Protein AF-A0A373CD65-F1 (afdb_monomer)

Nearest PDB structures (foldseek):
  1tee-assembly1_A  TM=2.590E-01  e=2.987E+00  Mycobacterium tuberculosis H37Rv
  5jt6-assembly1_A  TM=3.882E-01  e=5.674E+00  Zymomonas mobilis subsp. mobilis ZM4 = ATCC 31821
  7d41-assembly1_B  TM=2.148E-01  e=5.321E+00  Mycobacterium marinum M

Solvent-accessible surface area (backbone atoms only — not comparable to full-atom values): 9544 Å² total; per-residue (Å²): 111,102,65,76,86,57,53,75,69,50,50,51,52,50,53,50,50,55,51,51,53,52,51,52,50,53,53,49,55,52,49,48,54,53,21,50,58,56,43,60,75,78,46,62,74,90,60,36,37,68,24,58,90,76,69,46,69,38,18,36,41,7,80,68,73,59,45,22,38,24,58,68,84,64,51,71,43,47,19,46,60,48,34,53,44,31,39,42,63,67,67,65,47,53,68,70,58,28,65,74,71,73,49,80,68,59,67,37,58,26,83,89,72,76,38,63,12,19,31,58,55,100,70,29,35,39,24,28,26,67,56,55,70,43,52,67,87,59,51,44,59,16,78,80,82,62,50,66,30,72,52,70,85,86,50,56,58,39,69,69,67,55,55,60,60,66,77,78,114

Secondary structure (DSSP, 8-state):
-TTTT--HHHHHHHHHHHHHHHHHHHHHHHHHHHHHHHHTTTS-GGGEE--TTT--S-EEP-TTTS-EEETTT--EE-HHHHHHHHHHHTS---HHHHHHHTPPPSEEE-TTT--EEEEE-SSEEEETTT--EEETTT-EE-TTT--EE--STT--S-HHHHHTTGGG-

pLDDT: mean 87.1, std 11.01, range [39.97, 96.38]

Radius of gyration: 22.23 Å; Cα contacts (8 Å, |Δi|>4): 256; chains: 1; bounding box: 59×40×70 Å

Foldseek 3Di:
DVCVPDDPVVVVVVVVVVVVVVVVVVVLVVLLVVLVVVQVVPDDLLQFPQFLVPRHSAWHAQQQWHWIAGSRPGDTGTLLVRLVSCCCRVVVDDPVVCVVVVHDRQFAQDQVRRDRRWGDDPFWTAGSHNGDIGGPVQWAQAPPPRHIDGDDPPDNHDPVRVVVVVVPD

Structure (mmCIF, N/CA/C/O backbone):
data_AF-A0A373CD65-F1
#
_entry.id   AF-A0A373CD65-F1
#
loop_
_atom_site.group_PDB
_atom_site.id
_atom_site.type_symbol
_atom_site.label_atom_id
_atom_site.label_alt_id
_atom_site.label_comp_id
_atom_site.label_asym_id
_atom_site.label_entity_id
_atom_site.label_seq_id
_atom_site.pdbx_PDB_ins_code
_atom_site.Cartn_x
_atom_site.Cartn_y
_atom_site.Cartn_z
_atom_site.occupancy
_atom_site.B_iso_or_equiv
_atom_site.auth_seq_id
_atom_site.auth_comp_id
_atom_site.auth_asym_id
_atom_site.auth_atom_id
_atom_site.pdbx_PDB_model_num
ATOM 1 N N . MET A 1 1 ? -33.685 -6.711 18.579 1.00 54.97 1 MET A N 1
ATOM 2 C CA . MET A 1 1 ? -32.362 -6.054 18.746 1.00 54.97 1 MET A CA 1
ATOM 3 C C . MET A 1 1 ? -31.374 -7.092 19.274 1.00 54.97 1 MET A C 1
ATOM 5 O O . MET A 1 1 ? -31.826 -8.037 19.900 1.00 54.97 1 MET A O 1
ATOM 9 N N . LEU A 1 2 ? -30.057 -6.952 19.062 1.00 60.75 2 LEU A N 1
ATOM 10 C CA . LEU A 1 2 ? -29.023 -7.927 19.503 1.00 60.75 2 LEU A CA 1
ATOM 11 C C . LEU A 1 2 ? -29.008 -8.237 21.024 1.00 60.75 2 LEU A C 1
ATOM 13 O O . LEU A 1 2 ? -28.251 -9.090 21.467 1.00 60.75 2 LEU A O 1
ATOM 17 N N . SER A 1 3 ? -29.836 -7.556 21.823 1.00 63.78 3 SER A N 1
ATOM 18 C CA . SER A 1 3 ? -30.008 -7.752 23.266 1.00 63.78 3 SER A CA 1
ATOM 19 C C . SER A 1 3 ? -31.225 -8.597 23.669 1.00 63.78 3 SER A C 1
ATOM 21 O O . SER A 1 3 ? -31.423 -8.824 24.865 1.00 63.78 3 SER A O 1
ATOM 23 N N . ASP A 1 4 ? -32.075 -9.009 22.723 1.00 69.50 4 ASP A N 1
ATOM 24 C CA . ASP A 1 4 ? -33.276 -9.798 23.023 1.00 69.50 4 ASP A CA 1
ATOM 25 C C . ASP A 1 4 ? -32.861 -11.251 23.291 1.00 69.50 4 ASP A C 1
ATOM 27 O O . ASP A 1 4 ? -32.467 -11.972 22.381 1.00 69.50 4 ASP A O 1
ATOM 31 N N . GLY A 1 5 ? -32.888 -11.654 24.564 1.00 81.62 5 GLY A N 1
ATOM 32 C CA . GLY A 1 5 ? -32.447 -12.978 25.027 1.00 81.62 5 GLY A CA 1
ATOM 33 C C . GLY A 1 5 ? -31.329 -12.954 26.075 1.00 81.62 5 GLY A C 1
ATOM 34 O O . GLY A 1 5 ? -31.055 -13.985 26.678 1.00 81.62 5 GLY A O 1
ATOM 35 N N . LEU A 1 6 ? -30.722 -11.791 26.341 1.00 89.00 6 LEU A N 1
ATOM 36 C CA . LEU A 1 6 ? -29.724 -11.636 27.404 1.00 89.00 6 LEU A CA 1
ATOM 37 C C . LEU A 1 6 ? -30.385 -11.516 28.785 1.00 89.00 6 LEU A C 1
ATOM 39 O O . LEU A 1 6 ? -31.392 -10.820 28.949 1.00 89.00 6 LEU A O 1
ATOM 43 N N . THR A 1 7 ? -29.772 -12.122 29.800 1.00 93.44 7 THR A N 1
ATOM 44 C CA . THR A 1 7 ? -30.083 -11.845 31.209 1.00 93.44 7 THR A CA 1
ATOM 45 C C . THR A 1 7 ? -29.717 -10.402 31.575 1.00 93.44 7 THR A C 1
ATOM 47 O O . THR A 1 7 ? -28.913 -9.755 30.904 1.00 93.44 7 THR A O 1
ATOM 50 N N . GLU A 1 8 ? -30.255 -9.871 32.676 1.00 91.56 8 GLU A N 1
ATOM 51 C CA . GLU A 1 8 ? -29.942 -8.497 33.111 1.00 91.56 8 GLU A CA 1
ATOM 52 C C . GLU A 1 8 ? -28.441 -8.268 33.361 1.00 91.56 8 GLU A C 1
ATOM 54 O O . GLU A 1 8 ? -27.905 -7.217 33.007 1.00 91.56 8 GLU A O 1
ATOM 59 N N . ARG A 1 9 ? -27.733 -9.275 33.890 1.00 92.06 9 ARG A N 1
ATOM 60 C CA . ARG A 1 9 ? -26.277 -9.209 34.088 1.00 92.06 9 ARG A CA 1
ATOM 61 C C . ARG A 1 9 ? -25.525 -9.170 32.752 1.00 92.06 9 ARG A C 1
ATOM 63 O O . ARG A 1 9 ? -24.581 -8.400 32.601 1.00 92.06 9 ARG A O 1
ATOM 70 N N . GLU A 1 10 ? -25.950 -9.952 31.763 1.00 93.00 10 GLU A N 1
ATOM 71 C CA . GLU A 1 10 ? -25.341 -9.935 30.427 1.00 93.00 10 GLU A CA 1
ATOM 72 C C . GLU A 1 10 ? -25.636 -8.637 29.672 1.00 93.00 10 GLU A C 1
ATOM 74 O O . GLU A 1 10 ? -24.754 -8.118 28.989 1.00 93.00 10 GLU A O 1
ATOM 79 N N . LYS A 1 11 ? -26.828 -8.049 29.846 1.00 92.56 11 LYS A N 1
ATOM 80 C CA . LYS A 1 11 ? -27.136 -6.707 29.323 1.00 92.56 11 LYS A CA 1
ATOM 81 C C . LYS A 1 11 ? -26.193 -5.654 29.899 1.00 92.56 11 LYS A C 1
ATOM 83 O O . LYS A 1 11 ? -25.803 -4.730 29.187 1.00 92.56 11 LYS A O 1
ATOM 88 N N . GLU A 1 12 ? -25.811 -5.777 31.169 1.00 93.00 12 GLU A N 1
ATOM 89 C CA . GLU A 1 12 ? -24.822 -4.888 31.779 1.00 93.00 12 GLU A CA 1
ATOM 90 C C . GLU A 1 12 ? -23.427 -5.074 31.165 1.00 93.00 12 GLU A C 1
ATOM 92 O O . GLU A 1 12 ? -22.793 -4.085 30.790 1.00 93.00 12 GLU A O 1
ATOM 97 N N . TYR A 1 13 ? -22.965 -6.318 30.989 1.00 93.12 13 TYR A N 1
ATOM 98 C CA . TYR A 1 13 ? -21.697 -6.591 30.301 1.00 93.12 13 TYR A CA 1
ATOM 99 C C . TYR A 1 13 ? -21.697 -6.064 28.868 1.00 93.12 13 TYR A C 1
ATOM 101 O O . TYR A 1 13 ? -20.742 -5.406 28.460 1.00 93.12 13 TYR A O 1
ATOM 109 N N . TYR A 1 14 ? -22.787 -6.270 28.132 1.00 91.81 14 TYR A N 1
ATOM 110 C CA . TYR A 1 14 ? -22.935 -5.775 26.771 1.00 91.81 14 TYR A CA 1
ATOM 111 C C . TYR A 1 14 ? -22.852 -4.244 26.706 1.00 91.81 14 TYR A C 1
ATOM 113 O O . TYR A 1 14 ? -22.095 -3.702 25.902 1.00 91.81 14 TYR A O 1
ATOM 121 N N . LYS A 1 15 ? -23.542 -3.529 27.608 1.00 92.44 15 LYS A N 1
ATOM 122 C CA . LYS A 1 15 ? -23.433 -2.062 27.713 1.00 92.44 15 LYS A CA 1
ATOM 123 C C . LYS A 1 15 ? -22.000 -1.611 27.999 1.00 92.44 15 LYS A C 1
ATOM 125 O O . LYS A 1 15 ? -21.536 -0.643 27.401 1.00 92.44 15 LYS A O 1
ATOM 130 N N . ARG A 1 16 ? -21.287 -2.300 28.897 1.00 94.75 16 ARG A N 1
ATOM 131 C CA . ARG A 1 16 ? -19.881 -1.986 29.201 1.00 94.75 16 ARG A CA 1
ATOM 132 C C . ARG A 1 16 ? -18.986 -2.197 27.983 1.00 94.75 16 ARG A C 1
ATOM 134 O O . ARG A 1 16 ? -18.208 -1.305 27.666 1.00 94.75 16 ARG A O 1
ATOM 141 N N . LEU A 1 17 ? -19.143 -3.314 27.269 1.00 94.94 17 LEU A N 1
ATOM 142 C CA . LEU A 1 17 ? -18.413 -3.573 26.025 1.00 94.94 17 LEU A CA 1
ATOM 143 C C . LEU A 1 17 ? -18.654 -2.458 25.005 1.00 94.94 17 LEU A C 1
ATOM 145 O O . LEU A 1 17 ? -17.694 -1.899 24.492 1.00 94.94 17 LEU A O 1
ATOM 149 N N . GLN A 1 18 ? -19.907 -2.049 24.785 1.00 94.19 18 GLN A N 1
ATOM 150 C CA . GLN A 1 18 ? -20.221 -0.941 23.876 1.00 94.19 18 GLN A CA 1
ATOM 151 C C . GLN A 1 18 ? -19.517 0.369 24.265 1.00 94.19 18 GLN A C 1
ATOM 153 O O . GLN A 1 18 ? -19.010 1.080 23.395 1.00 94.19 18 GLN A O 1
ATOM 158 N N . ILE A 1 19 ? -19.479 0.697 25.560 1.00 95.31 19 ILE A N 1
ATOM 159 C CA . ILE A 1 19 ? -18.811 1.907 26.058 1.00 95.31 19 ILE A CA 1
ATOM 160 C C . ILE A 1 19 ? -17.302 1.831 25.819 1.00 95.31 19 ILE A C 1
ATOM 162 O O . ILE A 1 19 ? -16.726 2.777 25.279 1.00 95.31 19 ILE A O 1
ATOM 166 N N . GLU A 1 20 ? -16.660 0.727 26.196 1.00 95.81 20 GLU A N 1
ATOM 167 C CA . GLU A 1 20 ? -15.209 0.580 26.057 1.00 95.81 20 GLU A CA 1
ATOM 168 C C . GLU A 1 20 ? -14.782 0.497 24.587 1.00 95.81 20 GLU A C 1
ATOM 170 O O . GLU A 1 20 ? -13.823 1.160 24.196 1.00 95.81 20 GLU A O 1
ATOM 175 N N . THR A 1 21 ? -15.543 -0.191 23.730 1.00 96.12 21 THR A N 1
ATOM 176 C CA . THR A 1 21 ? -15.305 -0.189 22.279 1.00 96.12 21 THR A CA 1
ATOM 177 C C . THR A 1 21 ? -15.412 1.221 21.699 1.00 96.12 21 THR A C 1
ATOM 179 O O . THR A 1 21 ? -14.578 1.613 20.885 1.00 96.12 21 THR A O 1
ATOM 182 N N . LYS A 1 22 ? -16.386 2.029 22.142 1.00 95.81 22 LYS A N 1
ATOM 183 C CA . LYS A 1 22 ? -16.501 3.429 21.708 1.00 95.81 22 LYS A CA 1
ATOM 184 C C . LYS A 1 22 ? -15.299 4.267 22.150 1.00 95.81 22 LYS A C 1
ATOM 186 O O . LYS A 1 22 ? -14.804 5.069 21.365 1.00 95.81 22 LYS A O 1
ATOM 191 N N . LYS A 1 23 ? -14.821 4.093 23.386 1.00 96.19 23 LYS A N 1
ATOM 192 C CA . LYS A 1 23 ? -13.623 4.793 23.879 1.00 96.19 23 LYS A CA 1
ATOM 193 C C . LYS A 1 23 ? -12.379 4.408 23.085 1.00 96.19 23 LYS A C 1
ATOM 195 O O . LYS A 1 23 ? -11.632 5.298 22.691 1.00 96.19 23 LYS A O 1
ATOM 200 N N . LEU A 1 24 ? -12.185 3.113 22.829 1.00 95.75 24 LEU A N 1
ATOM 201 C CA . LEU A 1 24 ? -11.067 2.614 22.033 1.00 95.75 24 LEU A CA 1
ATOM 202 C C . LEU A 1 24 ? -11.101 3.193 20.618 1.00 95.75 24 LEU A C 1
ATOM 204 O O . LEU A 1 24 ? -10.088 3.704 20.153 1.00 95.75 24 LEU A O 1
ATOM 208 N N . LYS A 1 25 ? -12.274 3.193 19.973 1.00 94.94 25 LYS A N 1
ATOM 209 C CA . LYS A 1 25 ? -12.448 3.817 18.659 1.00 94.94 25 LYS A CA 1
ATOM 210 C C . LYS A 1 25 ? -12.092 5.304 18.685 1.00 94.94 25 LYS A C 1
ATOM 212 O O . LYS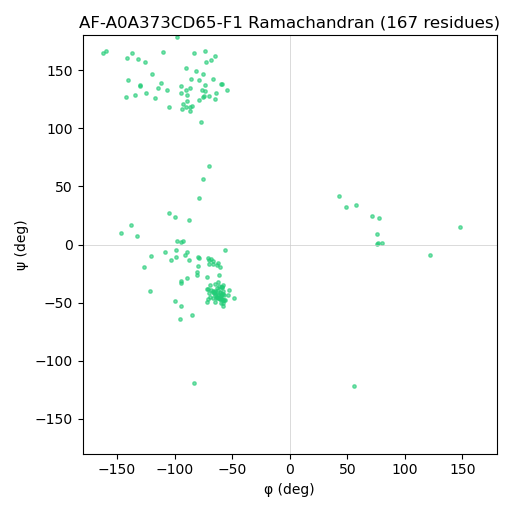 A 1 25 ? -11.338 5.755 17.841 1.00 94.94 25 LYS A O 1
ATOM 217 N N . ASN A 1 26 ? -12.586 6.062 19.663 1.00 95.25 26 ASN A N 1
ATOM 218 C CA . ASN A 1 26 ? -12.260 7.487 19.755 1.00 95.25 26 ASN A CA 1
ATOM 219 C C . ASN A 1 26 ? -10.749 7.717 19.919 1.00 95.25 26 ASN A C 1
ATOM 221 O O . ASN A 1 26 ? -10.190 8.606 19.287 1.00 95.25 26 ASN A O 1
ATOM 225 N N . HIS A 1 27 ? -10.089 6.906 20.750 1.00 94.75 27 HIS A N 1
ATOM 226 C CA . HIS A 1 27 ? -8.640 6.973 20.918 1.00 94.75 27 HIS A CA 1
ATOM 227 C C . HIS A 1 27 ? -7.899 6.664 19.611 1.00 94.75 27 HIS A C 1
ATOM 229 O O . HIS A 1 27 ? -6.967 7.384 19.256 1.00 94.75 27 HIS A O 1
ATOM 235 N N . HIS A 1 28 ? -8.341 5.633 18.886 1.00 95.00 28 HIS A N 1
ATOM 236 C CA . HIS A 1 28 ? -7.835 5.288 17.559 1.00 95.00 28 HIS A CA 1
ATOM 237 C C . HIS A 1 28 ? -7.992 6.456 16.581 1.00 95.00 28 HIS A C 1
ATOM 239 O O . HIS A 1 28 ? -7.000 6.899 16.010 1.00 95.00 28 HIS A O 1
ATOM 245 N N . ASP A 1 29 ? -9.202 7.007 16.455 1.00 94.75 29 ASP A N 1
ATOM 246 C CA . ASP A 1 29 ? -9.516 8.117 15.550 1.00 94.75 29 ASP A CA 1
ATOM 247 C C . ASP A 1 29 ? -8.644 9.351 15.847 1.00 94.75 29 ASP A C 1
ATOM 249 O O . ASP A 1 29 ? -8.165 10.026 14.934 1.00 94.75 29 ASP A O 1
ATOM 253 N N . ASP A 1 30 ? -8.405 9.657 17.124 1.00 96.06 30 ASP A N 1
ATOM 254 C CA . ASP A 1 30 ? -7.550 10.778 17.521 1.00 96.06 30 ASP A CA 1
ATOM 255 C C . ASP A 1 30 ? -6.064 10.507 17.237 1.00 96.06 30 ASP A C 1
ATOM 257 O O . ASP A 1 30 ? -5.352 11.401 16.770 1.00 96.06 30 ASP A O 1
ATOM 261 N N . ALA A 1 31 ? -5.595 9.273 17.438 1.00 94.94 31 ALA A N 1
ATOM 262 C CA . ALA A 1 31 ? -4.241 8.869 17.072 1.00 94.94 31 ALA A CA 1
ATOM 263 C C . ALA A 1 31 ? -4.014 8.925 15.549 1.00 94.94 31 ALA A C 1
ATOM 265 O O . ALA A 1 31 ? -2.976 9.423 15.107 1.00 94.94 31 ALA A O 1
ATOM 266 N N . VAL A 1 32 ? -4.997 8.505 14.745 1.00 95.50 32 VAL A N 1
ATOM 267 C CA . VAL A 1 32 ? -4.954 8.598 13.276 1.00 95.50 32 VAL A CA 1
ATOM 268 C C . VAL A 1 32 ? -4.875 10.057 12.827 1.00 95.50 32 VAL A C 1
ATOM 270 O O . VAL A 1 32 ? -4.006 10.395 12.027 1.00 95.50 32 VAL A O 1
ATOM 273 N N . LYS A 1 33 ? -5.690 10.964 13.387 1.00 95.25 33 LYS A N 1
ATOM 274 C CA . LYS A 1 33 ? -5.614 12.407 13.064 1.00 95.25 33 LYS A CA 1
ATOM 275 C C . LYS A 1 33 ? -4.228 12.992 13.336 1.00 95.25 33 LYS A C 1
ATOM 277 O O . LYS A 1 33 ? -3.711 13.761 12.524 1.00 95.25 33 LYS A O 1
ATOM 282 N N . LEU A 1 34 ? -3.619 12.633 14.467 1.00 94.56 34 LEU A N 1
ATOM 283 C CA . LEU A 1 34 ? -2.266 13.077 14.807 1.00 94.56 34 LEU A CA 1
ATOM 284 C C . LEU A 1 34 ? -1.227 12.518 13.827 1.00 94.56 34 LEU A C 1
ATOM 286 O O . LEU A 1 34 ? -0.325 13.248 13.416 1.00 94.56 34 LEU A O 1
ATOM 290 N N . ALA A 1 35 ? -1.357 11.251 13.432 1.00 94.81 35 ALA A N 1
ATOM 291 C CA . ALA A 1 35 ? -0.473 10.622 12.457 1.00 94.81 35 ALA A CA 1
ATOM 292 C C . ALA A 1 35 ? -0.612 11.247 11.057 1.00 94.81 35 ALA A C 1
ATOM 294 O O . ALA A 1 35 ? 0.407 11.559 10.445 1.00 94.81 35 ALA A O 1
ATOM 295 N N . ILE A 1 36 ? -1.836 11.540 10.597 1.00 94.38 36 ILE A N 1
ATOM 296 C CA . ILE A 1 36 ? -2.096 12.276 9.345 1.00 94.38 36 ILE A CA 1
ATOM 297 C C . ILE A 1 36 ? -1.413 13.640 9.385 1.00 94.38 36 ILE A C 1
ATOM 299 O O . ILE A 1 36 ? -0.668 13.983 8.472 1.00 94.38 36 ILE A O 1
ATOM 303 N N . SER A 1 37 ? -1.611 14.411 10.459 1.00 93.00 37 SER A N 1
ATOM 304 C CA . SER A 1 37 ? -0.984 15.730 10.580 1.00 93.00 37 SER A CA 1
ATOM 305 C C . SER A 1 37 ? 0.544 15.655 10.511 1.00 93.00 37 SER A C 1
ATOM 307 O O . SER A 1 37 ? 1.164 16.531 9.915 1.00 93.00 37 SER A O 1
ATOM 309 N N . ARG A 1 38 ? 1.161 14.612 11.080 1.00 90.19 38 ARG A N 1
ATOM 310 C CA . ARG A 1 38 ? 2.612 14.385 10.985 1.00 90.19 38 ARG A CA 1
ATOM 311 C C . ARG A 1 38 ? 3.044 13.995 9.575 1.00 90.19 38 ARG A C 1
ATOM 313 O O . ARG A 1 38 ? 4.019 14.556 9.088 1.00 90.19 38 ARG A O 1
ATOM 320 N N . ALA A 1 39 ? 2.324 13.078 8.933 1.00 92.25 39 ALA A N 1
ATOM 321 C CA . ALA A 1 39 ? 2.624 12.613 7.583 1.00 92.25 39 ALA A CA 1
ATOM 322 C C . ALA A 1 39 ? 2.575 13.767 6.571 1.00 92.25 39 ALA A C 1
ATOM 324 O O . ALA A 1 39 ? 3.520 13.958 5.811 1.00 92.25 39 ALA A O 1
ATOM 325 N N . LEU A 1 40 ? 1.528 14.597 6.632 1.00 92.00 40 LEU A N 1
ATOM 326 C CA . LEU A 1 40 ? 1.316 15.709 5.699 1.00 92.00 40 LEU A CA 1
ATOM 327 C C . LEU A 1 40 ? 2.298 16.879 5.874 1.00 92.00 40 LEU A C 1
ATOM 329 O O . LEU A 1 40 ? 2.381 17.741 5.005 1.00 92.00 40 LEU A O 1
ATOM 333 N N . ASN A 1 41 ? 3.068 16.909 6.966 1.00 90.38 41 ASN A N 1
ATOM 334 C CA . ASN A 1 41 ? 4.192 17.839 7.110 1.00 90.38 41 ASN A CA 1
ATOM 335 C C . ASN A 1 41 ? 5.450 17.380 6.349 1.00 90.38 41 ASN A C 1
ATOM 337 O O . ASN A 1 41 ? 6.406 18.146 6.257 1.00 90.38 41 ASN A O 1
ATOM 341 N N . ILE A 1 42 ? 5.482 16.134 5.864 1.00 86.31 42 ILE A N 1
ATOM 342 C CA . ILE A 1 42 ? 6.666 15.499 5.264 1.00 86.31 42 ILE A CA 1
ATOM 343 C C . ILE A 1 42 ? 6.393 15.065 3.821 1.00 86.31 42 ILE A C 1
ATOM 345 O O . ILE A 1 42 ? 7.257 15.227 2.966 1.00 86.31 42 ILE A O 1
ATOM 349 N N . THR A 1 43 ? 5.205 14.526 3.543 1.00 86.75 43 THR A N 1
ATOM 350 C CA . THR A 1 43 ? 4.822 13.994 2.230 1.00 86.75 43 THR A CA 1
ATOM 351 C C . THR A 1 43 ? 3.403 14.409 1.841 1.00 86.75 43 THR A C 1
ATOM 353 O O . THR A 1 43 ? 2.619 14.862 2.676 1.00 86.75 43 THR A O 1
ATOM 356 N N . LEU A 1 44 ? 3.063 14.263 0.562 1.00 87.12 44 LEU A N 1
ATOM 357 C CA . LEU A 1 44 ? 1.715 14.516 0.059 1.00 87.12 44 LEU A CA 1
ATOM 358 C C . LEU A 1 44 ? 0.804 13.315 0.324 1.00 87.12 44 LEU A C 1
ATOM 360 O O . LEU A 1 44 ? 1.235 12.164 0.302 1.00 87.12 44 LEU A O 1
ATOM 364 N N . GLN A 1 45 ? -0.484 13.590 0.527 1.00 87.31 45 GLN A N 1
ATOM 365 C CA . GLN A 1 45 ? -1.487 12.561 0.811 1.00 87.31 45 GLN A CA 1
ATOM 366 C C . GLN A 1 45 ? -1.574 11.491 -0.289 1.00 87.31 45 GLN A C 1
ATOM 368 O O . GLN A 1 45 ? -1.802 10.324 0.004 1.00 87.31 45 GLN A O 1
ATOM 373 N N . GLU A 1 46 ? -1.383 11.880 -1.548 1.00 84.94 46 GLU A N 1
ATOM 374 C CA . GLU A 1 46 ? -1.442 10.992 -2.716 1.00 84.94 46 GLU A CA 1
ATOM 375 C C . GLU A 1 46 ? -0.321 9.946 -2.776 1.00 84.94 46 GLU A C 1
ATOM 377 O O . GLU A 1 46 ? -0.462 8.950 -3.482 1.00 84.94 46 GLU A O 1
ATOM 382 N N . TYR A 1 47 ? 0.754 10.148 -2.011 1.00 85.88 47 TYR A N 1
ATOM 383 C CA . TYR A 1 47 ? 1.865 9.206 -1.884 1.00 85.88 47 TYR A CA 1
ATOM 384 C C . TYR A 1 47 ? 1.731 8.261 -0.687 1.00 85.88 47 TYR A C 1
ATOM 386 O O . TYR A 1 47 ? 2.634 7.463 -0.421 1.00 85.88 47 TYR A O 1
ATOM 394 N N .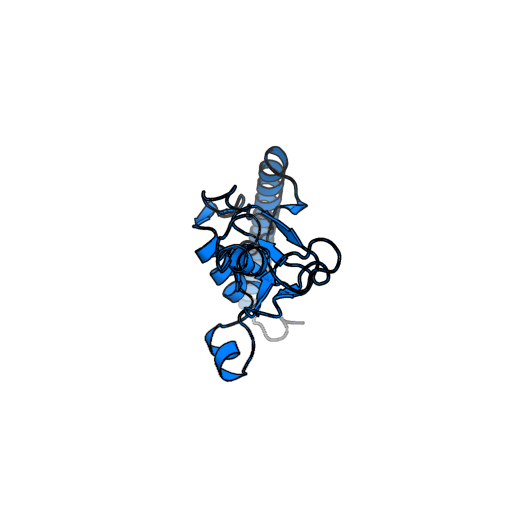 LEU A 1 48 ? 0.628 8.365 0.056 1.00 92.38 48 LEU A N 1
ATOM 395 C CA . LEU A 1 48 ? 0.332 7.485 1.173 1.00 92.38 48 LEU A CA 1
ATOM 396 C C . LEU A 1 48 ? -0.549 6.330 0.709 1.00 92.38 48 LEU A C 1
ATOM 398 O O . LEU A 1 48 ? -1.596 6.522 0.092 1.00 92.38 48 LEU A O 1
ATOM 402 N N . MET A 1 49 ? -0.124 5.127 1.068 1.00 93.31 49 MET A N 1
ATOM 403 C CA . MET A 1 49 ? -0.821 3.884 0.778 1.00 93.31 49 MET A CA 1
ATOM 404 C C . MET A 1 49 ? -1.403 3.277 2.051 1.00 93.31 49 MET A C 1
ATOM 406 O O . MET A 1 49 ? -1.036 3.644 3.174 1.00 93.31 49 MET A O 1
ATOM 410 N N . GLU A 1 50 ? -2.307 2.318 1.872 1.00 95.81 50 GLU A N 1
ATOM 411 C CA . GLU A 1 50 ? -2.809 1.503 2.973 1.00 95.81 50 GLU A CA 1
ATOM 412 C C . GLU A 1 50 ? -1.672 0.670 3.571 1.00 95.81 50 GLU A C 1
ATOM 414 O O . GLU A 1 50 ? -0.907 0.012 2.861 1.00 95.81 50 GLU A O 1
ATOM 419 N N . CYS A 1 51 ? -1.530 0.707 4.890 1.00 96.38 51 CYS A N 1
ATOM 420 C CA . CYS A 1 51 ? -0.538 -0.096 5.576 1.00 96.38 51 CYS A CA 1
ATOM 421 C C . CYS A 1 51 ? -1.034 -1.543 5.720 1.00 96.38 51 CYS A C 1
ATOM 423 O O . CYS A 1 51 ? -2.049 -1.758 6.381 1.00 96.38 51 CYS A O 1
ATOM 425 N N . PRO A 1 52 ? -0.288 -2.555 5.243 1.00 95.69 52 PRO A N 1
ATOM 426 C CA . PRO A 1 52 ? -0.710 -3.950 5.345 1.00 95.69 52 PRO A CA 1
ATOM 427 C C . PRO A 1 52 ? -0.717 -4.489 6.786 1.00 95.69 52 PRO A C 1
ATOM 429 O O . PRO A 1 52 ? -1.236 -5.574 7.026 1.00 95.69 52 PRO A O 1
ATOM 432 N N . GLU A 1 53 ? -0.125 -3.780 7.754 1.00 95.88 53 GLU A N 1
ATOM 433 C CA . GLU A 1 53 ? -0.121 -4.208 9.161 1.00 95.88 53 GLU A CA 1
ATOM 434 C C . GLU A 1 53 ? -1.252 -3.590 9.996 1.00 95.88 53 GLU A C 1
ATOM 436 O O . GLU A 1 53 ? -1.749 -4.246 10.908 1.00 95.88 53 GLU A O 1
ATOM 441 N N . CYS A 1 54 ? -1.670 -2.349 9.718 1.00 95.00 54 CYS A N 1
ATOM 442 C CA . CYS A 1 54 ? -2.700 -1.668 10.518 1.00 95.00 54 CYS A CA 1
ATOM 443 C C . CYS A 1 54 ? -3.952 -1.240 9.742 1.00 95.00 54 CYS A C 1
ATOM 445 O O . CYS A 1 54 ? -4.916 -0.831 10.381 1.00 95.00 54 CYS A O 1
ATOM 447 N N . GLY A 1 55 ? -3.950 -1.311 8.408 1.00 94.44 55 GLY A N 1
ATOM 448 C CA . GLY A 1 55 ? -5.072 -0.906 7.550 1.00 94.44 55 GLY A CA 1
ATOM 449 C C . GLY A 1 55 ? -5.244 0.607 7.374 1.00 94.44 55 GLY A C 1
ATOM 450 O O . GLY A 1 55 ? -6.158 1.048 6.688 1.00 94.44 55 GLY A O 1
ATOM 451 N N . GLU A 1 56 ? -4.387 1.434 7.978 1.00 95.75 56 GLU A N 1
ATOM 452 C CA . GLU A 1 56 ? -4.475 2.894 7.842 1.00 95.75 56 GLU A CA 1
ATOM 453 C C . GLU A 1 56 ? -3.745 3.398 6.588 1.00 95.75 56 GLU A C 1
ATOM 455 O O . GLU A 1 56 ? -2.647 2.932 6.271 1.00 95.75 56 GLU A O 1
ATOM 460 N N . MET A 1 57 ? -4.307 4.414 5.920 1.00 94.81 57 MET A N 1
ATOM 461 C CA . MET A 1 57 ? -3.761 5.083 4.719 1.00 94.81 57 MET A CA 1
ATOM 462 C C . MET A 1 57 ? -2.588 6.024 5.049 1.00 94.81 57 MET A C 1
ATOM 464 O O . MET A 1 57 ? -2.637 7.232 4.814 1.00 94.81 57 MET A O 1
ATOM 468 N N . LEU A 1 58 ? -1.556 5.484 5.694 1.00 95.94 58 LEU A N 1
ATOM 469 C CA . LEU A 1 58 ? -0.452 6.237 6.296 1.00 95.94 58 LEU A CA 1
ATOM 470 C C . LEU A 1 58 ? 0.919 5.591 6.056 1.00 95.94 58 LEU A C 1
ATOM 472 O O . LEU A 1 58 ? 1.875 5.901 6.767 1.00 95.94 58 LEU A O 1
ATOM 476 N N . LEU A 1 59 ? 1.022 4.680 5.088 1.00 95.81 59 LEU A N 1
ATOM 477 C CA . LEU A 1 59 ? 2.278 4.059 4.673 1.00 95.81 59 LEU A CA 1
ATOM 478 C C . LEU A 1 59 ? 2.945 4.887 3.568 1.00 95.81 59 LEU A C 1
ATOM 480 O O . LEU A 1 59 ? 2.342 5.100 2.521 1.00 95.81 59 LEU A O 1
ATOM 484 N N . ARG A 1 60 ? 4.193 5.314 3.776 1.00 93.75 60 ARG A N 1
ATOM 485 C CA . ARG A 1 60 ? 5.007 5.993 2.752 1.00 93.75 60 ARG A CA 1
ATOM 486 C C . ARG A 1 60 ? 5.826 4.995 1.930 1.00 93.75 60 ARG A C 1
ATOM 488 O O . ARG A 1 60 ? 6.204 3.946 2.450 1.00 93.75 60 ARG A O 1
ATOM 495 N N . TYR A 1 61 ? 6.141 5.335 0.683 1.00 92.94 61 TYR A N 1
ATOM 496 C CA . TYR A 1 61 ? 7.075 4.575 -0.155 1.00 92.94 61 TYR A CA 1
ATOM 497 C C . TYR A 1 61 ? 8.539 4.774 0.296 1.00 92.94 61 TYR A C 1
ATOM 499 O O . TYR A 1 61 ? 8.843 5.645 1.107 1.00 92.94 61 TYR A O 1
ATOM 507 N N . GLY A 1 62 ? 9.448 3.932 -0.197 1.00 90.06 62 GLY A N 1
ATOM 508 C CA . GLY A 1 62 ? 10.825 3.818 0.295 1.00 90.06 62 GLY A CA 1
ATOM 509 C C . GLY A 1 62 ? 11.866 4.763 -0.315 1.00 90.06 62 GLY A C 1
ATOM 510 O O . GLY A 1 62 ? 13.047 4.423 -0.259 1.00 90.06 62 GLY A O 1
ATOM 511 N N . ASP A 1 63 ? 11.488 5.896 -0.910 1.00 86.81 63 ASP A N 1
ATOM 512 C CA . ASP A 1 63 ? 12.405 6.900 -1.490 1.00 86.81 63 ASP A CA 1
ATOM 513 C C . ASP A 1 63 ? 13.579 6.317 -2.316 1.00 86.81 63 ASP A C 1
ATOM 515 O O . ASP A 1 63 ? 14.726 6.742 -2.190 1.00 86.81 63 ASP A O 1
ATOM 519 N N . GLY A 1 64 ? 13.318 5.299 -3.143 1.00 75.00 64 GLY A N 1
ATOM 520 C CA . GLY A 1 64 ? 14.288 4.769 -4.104 1.00 75.00 64 GLY A CA 1
ATOM 521 C C . GLY A 1 64 ? 15.389 3.862 -3.540 1.00 75.00 64 GLY A C 1
ATOM 522 O O . GLY A 1 64 ? 16.433 3.785 -4.179 1.00 75.00 64 GLY A O 1
ATOM 523 N N . ASN A 1 65 ? 15.182 3.227 -2.370 1.00 72.31 65 ASN A N 1
ATOM 524 C CA . ASN A 1 65 ? 15.844 2.000 -1.835 1.00 72.31 65 ASN A CA 1
ATOM 525 C C . ASN A 1 65 ? 15.983 1.988 -0.293 1.00 72.31 65 ASN A C 1
ATOM 527 O O . ASN A 1 65 ? 16.748 1.197 0.264 1.00 72.31 65 ASN A O 1
ATOM 531 N N . THR A 1 66 ? 15.265 2.857 0.421 1.00 86.75 66 THR A N 1
ATOM 532 C CA . THR A 1 66 ? 15.255 2.878 1.890 1.00 86.75 66 THR A CA 1
ATOM 533 C C . THR A 1 66 ? 14.257 1.850 2.445 1.00 86.75 66 THR A C 1
ATOM 535 O O . THR A 1 66 ? 14.401 0.645 2.228 1.00 86.75 66 THR A O 1
ATOM 538 N N . GLN A 1 67 ? 13.246 2.295 3.182 1.00 93.00 67 GLN A N 1
ATOM 539 C CA . GLN A 1 67 ? 12.213 1.469 3.790 1.00 93.00 67 GLN A CA 1
ATOM 540 C C . GLN A 1 67 ? 10.875 2.190 3.666 1.00 93.00 67 GLN A C 1
ATOM 542 O O . GLN A 1 67 ? 10.808 3.411 3.808 1.00 93.00 67 GLN A O 1
ATOM 547 N N . CYS A 1 68 ? 9.810 1.439 3.403 1.00 93.50 68 CYS A N 1
ATOM 548 C CA . CYS A 1 68 ? 8.462 1.968 3.540 1.00 93.50 68 CYS A CA 1
ATOM 549 C C . CYS A 1 68 ? 8.126 2.016 5.024 1.00 93.50 68 CYS A C 1
ATOM 551 O O . CYS A 1 68 ? 8.329 1.025 5.724 1.00 93.50 68 CYS A O 1
ATOM 553 N N . GLU A 1 69 ? 7.580 3.133 5.488 1.00 94.75 69 GLU A N 1
ATOM 554 C CA . GLU A 1 69 ? 7.286 3.353 6.903 1.00 94.75 69 GLU A CA 1
ATOM 555 C C . GLU A 1 69 ? 5.852 3.840 7.100 1.00 94.75 69 GLU A C 1
ATOM 557 O O . GLU A 1 69 ? 5.365 4.707 6.372 1.00 94.75 69 GLU A O 1
ATOM 562 N N . CYS A 1 70 ? 5.160 3.291 8.095 1.00 96.31 70 CYS A N 1
ATOM 563 C CA . CYS A 1 70 ? 3.827 3.741 8.467 1.00 96.31 70 CYS A CA 1
ATOM 564 C C . CYS A 1 70 ? 3.896 4.802 9.566 1.00 96.31 70 CYS A C 1
ATOM 566 O O . CYS A 1 70 ? 4.334 4.523 10.684 1.00 96.31 70 CYS A O 1
ATOM 568 N N . TYR A 1 71 ? 3.360 5.991 9.289 1.00 94.94 71 TYR A N 1
ATOM 569 C CA . TYR A 1 71 ? 3.305 7.096 10.253 1.00 94.94 71 TYR A CA 1
ATOM 570 C C . TYR A 1 71 ? 2.386 6.834 11.456 1.00 94.94 71 TYR A C 1
ATOM 572 O O . TYR A 1 71 ? 2.452 7.570 12.442 1.00 94.94 71 TYR A O 1
ATOM 580 N N . TYR A 1 72 ? 1.527 5.811 11.382 1.00 96.06 72 TYR A N 1
ATOM 581 C CA . TYR A 1 72 ? 0.606 5.440 12.455 1.00 96.06 72 TYR A CA 1
ATOM 582 C C . TYR A 1 72 ? 1.154 4.329 13.353 1.00 96.06 72 TYR A C 1
ATOM 584 O O . TYR A 1 72 ? 1.391 4.557 14.537 1.00 96.06 72 TYR A O 1
ATOM 592 N N . CYS A 1 73 ? 1.361 3.127 12.806 1.00 95.38 73 CYS A N 1
ATOM 593 C CA . CYS A 1 73 ? 1.730 1.956 13.607 1.00 95.38 73 CYS A CA 1
ATOM 594 C C . CYS A 1 73 ? 3.246 1.759 13.759 1.00 95.38 73 CYS A C 1
ATOM 596 O O . CYS A 1 73 ? 3.668 0.900 14.528 1.0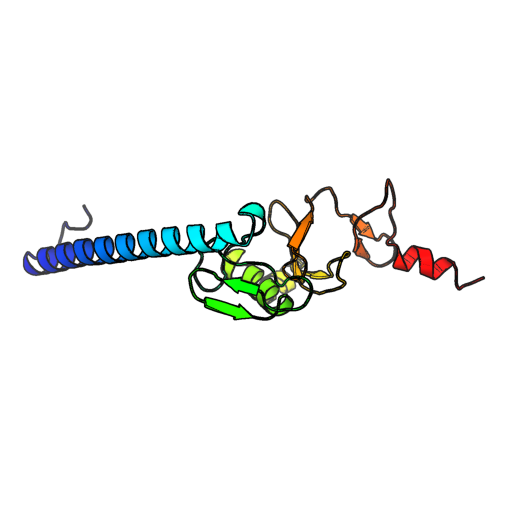0 95.38 73 CYS A O 1
ATOM 598 N N . GLY A 1 74 ? 4.066 2.527 13.031 1.00 94.19 74 GLY A N 1
ATOM 599 C CA . GLY A 1 74 ? 5.526 2.406 13.059 1.00 94.19 74 GLY A CA 1
ATOM 600 C C . GLY A 1 74 ? 6.082 1.199 12.301 1.00 94.19 74 GLY A C 1
ATOM 601 O O . GLY A 1 74 ? 7.271 0.912 12.415 1.00 94.19 74 GLY A O 1
ATOM 602 N N . TYR A 1 75 ? 5.251 0.484 11.535 1.00 96.38 75 TYR A N 1
ATOM 603 C CA . TYR A 1 75 ? 5.717 -0.566 10.630 1.00 96.38 75 TYR A CA 1
ATOM 604 C C . TYR A 1 75 ? 6.780 -0.014 9.671 1.00 96.38 75 TYR A C 1
ATOM 606 O O . TYR A 1 75 ? 6.568 1.050 9.095 1.00 96.38 75 TYR A O 1
ATOM 614 N N . SER A 1 76 ? 7.896 -0.732 9.510 1.00 95.75 76 SER A N 1
ATOM 615 C CA . SER A 1 76 ? 8.995 -0.370 8.613 1.00 95.75 76 SER A CA 1
ATOM 616 C C . SER A 1 76 ? 9.582 -1.613 7.954 1.00 95.75 76 SER A C 1
ATOM 618 O O . SER A 1 76 ? 9.939 -2.570 8.647 1.00 95.75 76 SER A O 1
ATOM 620 N N . GLU A 1 77 ? 9.667 -1.625 6.623 1.00 96.00 77 GLU A N 1
ATOM 621 C CA . GLU A 1 77 ? 10.194 -2.768 5.878 1.00 96.00 77 GLU A CA 1
ATOM 622 C C . GLU A 1 77 ? 10.656 -2.392 4.456 1.00 96.00 77 GLU A C 1
ATOM 624 O O . GLU A 1 77 ? 10.383 -1.304 3.951 1.00 96.00 77 GLU A O 1
ATOM 629 N N . LYS A 1 78 ? 11.394 -3.293 3.794 1.00 95.38 78 LYS A N 1
ATOM 630 C CA . LYS A 1 78 ? 11.885 -3.087 2.424 1.00 95.38 78 LYS A CA 1
ATOM 631 C C . LYS A 1 78 ? 10.728 -3.039 1.410 1.00 95.38 78 LYS A C 1
ATOM 633 O O . LYS A 1 78 ? 9.840 -3.889 1.500 1.00 95.38 78 LYS A O 1
ATOM 638 N N . PRO A 1 79 ? 10.796 -2.175 0.379 1.00 95.19 79 PRO A N 1
ATOM 639 C CA . PRO A 1 79 ? 9.742 -2.024 -0.628 1.00 95.19 79 PRO A CA 1
ATOM 640 C C . PRO A 1 79 ? 9.218 -3.320 -1.255 1.00 95.19 79 PRO A C 1
ATOM 642 O O . PRO A 1 79 ? 8.010 -3.520 -1.319 1.00 95.19 79 PRO A O 1
ATOM 645 N N . ALA A 1 80 ? 10.105 -4.233 -1.660 1.00 93.62 80 ALA A N 1
ATOM 646 C CA . ALA A 1 80 ? 9.706 -5.500 -2.282 1.00 93.62 80 ALA A CA 1
ATOM 647 C C . ALA A 1 80 ? 8.885 -6.401 -1.338 1.00 93.62 80 ALA A C 1
ATOM 649 O O . ALA A 1 80 ? 7.914 -7.037 -1.744 1.00 93.62 80 ALA A O 1
ATOM 650 N N . ASN A 1 81 ? 9.234 -6.423 -0.049 1.00 94.56 81 ASN A N 1
ATOM 651 C CA . ASN A 1 81 ? 8.490 -7.184 0.957 1.00 94.56 81 ASN A CA 1
ATOM 652 C C . ASN A 1 81 ? 7.131 -6.537 1.249 1.00 94.56 81 ASN A C 1
ATOM 654 O O . ASN A 1 81 ? 6.134 -7.234 1.425 1.00 94.56 81 ASN A O 1
ATOM 658 N N . VAL A 1 82 ? 7.094 -5.205 1.284 1.00 95.62 82 VAL A N 1
ATOM 659 C CA . VAL A 1 82 ? 5.870 -4.428 1.501 1.00 95.62 82 VAL A CA 1
ATOM 660 C C . VAL A 1 82 ? 4.898 -4.630 0.348 1.00 95.62 82 VAL A C 1
ATOM 662 O O . VAL A 1 82 ? 3.727 -4.880 0.603 1.00 95.62 82 VAL A O 1
ATOM 665 N N . ALA A 1 83 ? 5.382 -4.617 -0.895 1.00 94.88 83 ALA A N 1
ATOM 666 C CA . ALA A 1 83 ? 4.582 -4.894 -2.083 1.00 94.88 83 ALA A CA 1
ATOM 667 C C . ALA A 1 83 ? 3.900 -6.272 -2.005 1.00 94.88 83 ALA A C 1
ATOM 669 O O . ALA A 1 83 ? 2.686 -6.368 -2.170 1.00 94.88 83 ALA A O 1
ATOM 670 N N . LYS A 1 84 ? 4.648 -7.327 -1.649 1.00 93.88 84 LYS A N 1
ATOM 671 C CA . LYS A 1 84 ? 4.086 -8.677 -1.449 1.00 93.88 84 LYS A CA 1
ATOM 672 C C . LYS A 1 84 ? 3.022 -8.708 -0.353 1.00 93.88 84 LYS A C 1
ATOM 674 O O . LYS A 1 84 ? 1.909 -9.168 -0.585 1.00 93.88 84 LYS A O 1
ATOM 679 N N . LYS A 1 85 ? 3.333 -8.149 0.820 1.00 95.00 85 LYS A N 1
ATOM 680 C CA . LYS A 1 85 ? 2.383 -8.071 1.941 1.00 95.00 85 LYS A CA 1
ATOM 681 C C . LYS A 1 85 ? 1.138 -7.264 1.597 1.00 95.00 85 LYS A C 1
ATOM 683 O O . LYS A 1 85 ? 0.060 -7.595 2.074 1.00 95.00 85 LYS A O 1
ATOM 688 N N . TYR A 1 86 ? 1.277 -6.206 0.807 1.00 94.81 86 TYR A N 1
ATOM 689 C CA . TYR A 1 86 ? 0.157 -5.392 0.357 1.00 94.81 86 TYR A CA 1
ATOM 690 C C . TYR A 1 86 ? -0.789 -6.210 -0.527 1.00 94.81 86 TYR A C 1
ATOM 692 O O . TYR A 1 86 ? -1.993 -6.219 -0.290 1.00 94.81 86 TYR A O 1
ATOM 700 N N . ILE A 1 87 ? -0.252 -6.975 -1.480 1.00 93.31 87 ILE A N 1
ATOM 701 C CA . ILE A 1 87 ? -1.051 -7.871 -2.328 1.00 93.31 87 ILE A CA 1
ATOM 702 C C . ILE A 1 87 ? -1.811 -8.901 -1.474 1.00 93.31 87 ILE A C 1
ATOM 704 O O . ILE A 1 87 ? -3.018 -9.076 -1.634 1.00 93.31 87 ILE A O 1
ATOM 708 N N . GLU A 1 88 ? -1.136 -9.533 -0.516 1.00 92.56 88 GLU A N 1
ATOM 709 C CA . GLU A 1 88 ? -1.747 -10.570 0.322 1.00 92.56 88 GLU A CA 1
ATOM 710 C C . GLU A 1 88 ? -2.776 -10.021 1.317 1.00 92.56 88 GLU A C 1
ATOM 712 O O . GLU A 1 88 ? -3.860 -10.581 1.476 1.00 92.56 88 GLU A O 1
ATOM 717 N N . LYS A 1 89 ? -2.431 -8.945 2.033 1.00 93.62 89 LYS A N 1
ATOM 718 C CA . LYS A 1 89 ? -3.212 -8.463 3.180 1.00 93.62 89 LYS A CA 1
ATOM 719 C C . LYS A 1 89 ? -4.222 -7.378 2.822 1.00 93.62 89 LYS A C 1
ATOM 721 O O . LYS A 1 89 ? -5.255 -7.324 3.479 1.00 93.62 89 LYS A O 1
ATOM 726 N N . VAL A 1 90 ? -3.927 -6.539 1.827 1.00 92.62 90 VAL A N 1
ATOM 727 C CA . VAL A 1 90 ? -4.792 -5.419 1.415 1.00 92.62 90 VAL A CA 1
ATOM 728 C C . VAL A 1 90 ? -5.616 -5.792 0.187 1.00 92.62 90 VAL A C 1
ATOM 730 O O . VAL A 1 90 ? -6.829 -5.621 0.194 1.00 92.62 90 VAL A O 1
ATOM 733 N N . LEU A 1 91 ? -4.989 -6.356 -0.853 1.00 90.62 91 LEU A N 1
ATOM 734 C CA . LEU A 1 91 ? -5.731 -6.812 -2.039 1.00 90.62 91 LEU A CA 1
ATOM 735 C C . LEU A 1 91 ? -6.401 -8.178 -1.832 1.00 90.62 91 LEU A C 1
ATOM 737 O O . LEU A 1 91 ? -7.229 -8.575 -2.646 1.00 90.62 91 LEU A O 1
ATOM 741 N N . HIS A 1 92 ? -6.070 -8.884 -0.745 1.00 90.00 92 HIS A N 1
ATOM 742 C CA . HIS A 1 92 ? -6.581 -10.222 -0.431 1.00 90.00 92 HIS A CA 1
ATOM 743 C C . HIS A 1 92 ? -6.302 -11.257 -1.533 1.00 90.00 92 HIS A C 1
ATOM 745 O O . HIS A 1 92 ? -7.097 -12.168 -1.755 1.00 90.00 92 HIS A O 1
ATOM 751 N N . ILE A 1 93 ? -5.164 -11.122 -2.222 1.00 86.31 93 ILE A N 1
ATOM 752 C CA . ILE A 1 93 ? -4.746 -12.017 -3.303 1.00 86.31 93 ILE A CA 1
ATOM 753 C C . ILE A 1 93 ? -3.638 -12.933 -2.787 1.00 86.31 93 ILE A C 1
ATOM 755 O O . ILE A 1 93 ? -2.551 -12.479 -2.430 1.00 86.31 93 ILE A O 1
ATOM 759 N N . SER A 1 94 ? -3.895 -14.240 -2.783 1.00 79.69 94 SER A N 1
ATOM 760 C CA . SER A 1 94 ? -2.882 -15.242 -2.455 1.00 79.69 94 SER A CA 1
ATOM 761 C C . SER A 1 94 ? -2.113 -15.676 -3.703 1.00 79.69 94 SER A C 1
ATOM 763 O O . SER A 1 94 ? -2.713 -16.111 -4.687 1.00 79.69 94 SER A O 1
ATOM 765 N N . GLU A 1 95 ? -0.779 -15.647 -3.641 1.00 75.19 95 GLU A N 1
ATOM 766 C CA . GLU A 1 95 ? 0.101 -16.167 -4.703 1.00 75.19 95 GLU A CA 1
ATOM 767 C C . GLU A 1 95 ? -0.245 -17.621 -5.078 1.00 75.19 95 GLU A C 1
ATOM 769 O O . GLU A 1 95 ? -0.291 -17.987 -6.253 1.00 75.19 95 GLU A O 1
ATOM 774 N N . TYR A 1 96 ? -0.581 -18.439 -4.076 1.00 69.75 96 TYR A N 1
ATOM 775 C CA . TYR A 1 96 ? -0.951 -19.840 -4.264 1.00 69.75 96 TYR A CA 1
ATOM 776 C C . TYR A 1 96 ? -2.274 -20.015 -5.026 1.00 69.75 96 TYR A C 1
ATOM 778 O O . TYR A 1 96 ? -2.401 -20.912 -5.861 1.00 69.75 96 TYR A O 1
ATOM 786 N N . GLU A 1 97 ? -3.275 -19.178 -4.752 1.00 66.12 97 GLU A N 1
ATOM 787 C CA . GLU A 1 97 ? -4.575 -19.254 -5.431 1.00 66.12 97 GLU A CA 1
ATOM 788 C C . GLU A 1 97 ? -4.456 -18.819 -6.893 1.00 66.12 97 GLU A C 1
ATOM 790 O O . GLU A 1 97 ? -4.980 -19.481 -7.790 1.00 66.12 97 GLU A O 1
ATOM 795 N N . VAL A 1 98 ? -3.690 -17.759 -7.145 1.00 73.88 98 VAL A N 1
ATOM 796 C CA . VAL A 1 98 ? -3.447 -17.225 -8.487 1.00 73.88 98 VAL A CA 1
ATOM 797 C C . VAL A 1 98 ? -2.775 -18.263 -9.389 1.00 73.88 98 VAL A C 1
ATOM 799 O O . VAL A 1 98 ? -3.265 -18.520 -10.491 1.00 73.88 98 VAL A O 1
ATOM 802 N N . GLY A 1 99 ? -1.725 -18.935 -8.903 1.00 67.00 99 GLY A N 1
ATOM 803 C CA . GLY A 1 99 ? -1.026 -19.974 -9.668 1.00 67.00 99 GLY A CA 1
ATOM 804 C C . GLY A 1 99 ? -1.904 -21.180 -10.027 1.00 67.00 99 GLY A C 1
ATOM 805 O O . GLY A 1 99 ? -1.748 -21.762 -11.098 1.00 67.00 99 GLY A O 1
ATOM 806 N N . ASN A 1 100 ? -2.875 -21.530 -9.176 1.00 64.19 100 ASN A N 1
ATOM 807 C CA . ASN A 1 100 ? -3.793 -22.649 -9.422 1.00 64.19 100 ASN A CA 1
ATOM 808 C C . ASN A 1 100 ? -4.944 -22.301 -10.378 1.00 64.19 100 ASN A C 1
ATOM 810 O O . ASN A 1 100 ? -5.478 -23.187 -11.046 1.00 64.19 100 ASN A O 1
ATOM 814 N N . HIS A 1 101 ? -5.324 -21.026 -10.453 1.00 60.91 101 HIS A N 1
ATOM 815 C CA . HIS A 1 101 ? -6.382 -20.536 -11.339 1.00 60.91 101 HIS A CA 1
ATOM 816 C C . HIS A 1 101 ? -5.855 -19.923 -12.646 1.00 60.91 101 HIS A C 1
ATOM 818 O O . HIS A 1 101 ? -6.653 -19.468 -13.464 1.00 60.91 101 HIS A O 1
ATOM 824 N N . GLY A 1 102 ? -4.535 -19.951 -12.869 1.00 59.56 102 GLY A N 1
ATOM 825 C CA . GLY A 1 102 ? -3.897 -19.424 -14.079 1.00 59.56 102 GLY A CA 1
ATOM 826 C C . GLY A 1 102 ? -3.910 -17.897 -14.169 1.00 59.56 102 GLY A C 1
ATOM 827 O O . GLY A 1 102 ? -3.890 -17.357 -15.271 1.00 59.56 102 GLY A O 1
ATOM 828 N N . GLY A 1 103 ? -3.996 -17.203 -13.032 1.00 65.62 103 GLY A N 1
ATOM 829 C CA . GLY A 1 103 ? -3.876 -15.747 -12.985 1.00 65.62 103 GLY A CA 1
ATOM 830 C C . GLY A 1 103 ? -2.415 -15.287 -12.958 1.00 65.62 103 GLY A C 1
ATOM 831 O O . GLY A 1 103 ? -1.511 -16.063 -12.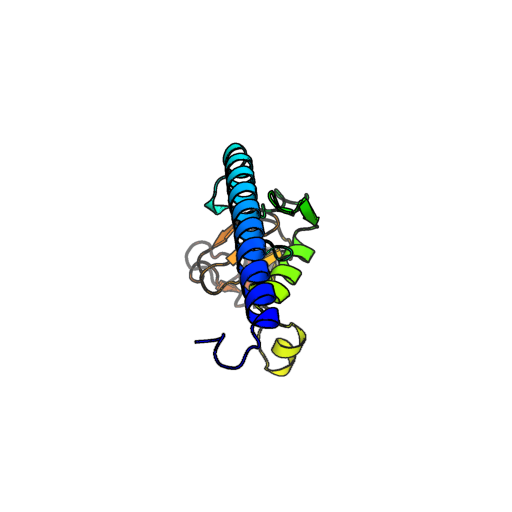650 1.00 65.62 103 GLY A O 1
ATOM 832 N N . GLU A 1 104 ? -2.188 -14.003 -13.235 1.00 75.06 104 GLU A N 1
ATOM 833 C CA . GLU A 1 104 ? -0.896 -13.346 -13.009 1.00 75.06 104 GLU A CA 1
ATOM 834 C C . GLU A 1 104 ? -0.853 -12.742 -11.604 1.00 75.06 104 GLU A C 1
ATOM 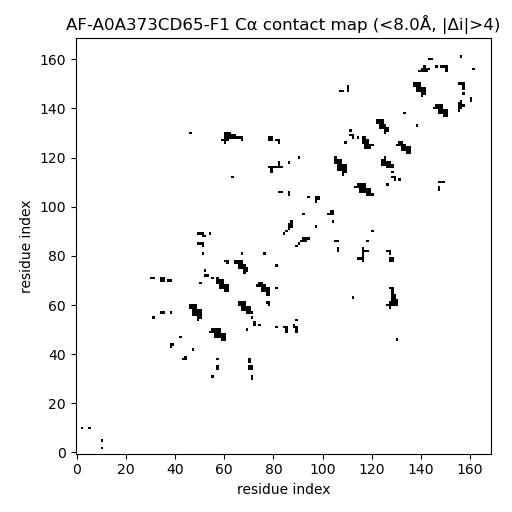836 O O . GLU A 1 104 ? -1.793 -12.062 -11.178 1.00 75.06 104 GLU A O 1
ATOM 841 N N . PHE A 1 105 ? 0.238 -12.981 -10.873 1.00 84.44 105 PHE A N 1
ATOM 842 C CA . PHE A 1 105 ? 0.449 -12.343 -9.578 1.00 84.44 105 PHE A CA 1
ATOM 843 C C . PHE A 1 105 ? 0.722 -10.847 -9.809 1.00 84.44 105 PHE A C 1
ATOM 845 O O . PHE A 1 105 ? 1.592 -10.525 -10.615 1.00 84.44 105 PHE A O 1
ATOM 852 N N . PRO A 1 106 ? 0.003 -9.917 -9.150 1.00 89.38 106 PRO A N 1
ATOM 853 C CA . PRO A 1 106 ? 0.012 -8.493 -9.501 1.00 89.38 106 PRO A CA 1
ATOM 854 C C . PRO A 1 106 ? 1.251 -7.740 -8.978 1.00 89.38 106 PRO A C 1
ATOM 856 O O . PRO A 1 106 ? 1.141 -6.603 -8.514 1.00 89.38 106 PRO A O 1
ATOM 859 N N . LEU A 1 107 ? 2.423 -8.372 -9.046 1.00 91.50 107 LEU A N 1
ATOM 860 C CA . LEU A 1 107 ? 3.722 -7.829 -8.670 1.00 91.50 107 LEU A CA 1
ATOM 861 C C . LEU A 1 107 ? 4.620 -7.770 -9.905 1.00 91.50 107 LEU A C 1
ATOM 863 O O . LEU A 1 107 ? 4.843 -8.785 -10.558 1.00 91.50 107 LEU A O 1
ATOM 867 N N . PHE A 1 108 ? 5.166 -6.593 -10.178 1.00 90.12 108 PHE A N 1
ATOM 868 C CA . PHE A 1 108 ? 5.976 -6.319 -11.358 1.00 90.12 108 PHE A CA 1
ATOM 869 C C . PHE A 1 108 ? 7.264 -5.587 -10.966 1.00 90.12 108 PHE A C 1
ATOM 871 O O . PHE A 1 108 ? 7.352 -4.946 -9.906 1.00 90.12 108 PHE A O 1
ATOM 878 N N . THR A 1 109 ? 8.257 -5.643 -11.846 1.00 90.00 109 THR A N 1
ATOM 879 C CA . THR A 1 109 ? 9.438 -4.784 -11.770 1.00 90.00 109 THR A CA 1
ATOM 880 C C . THR A 1 109 ? 9.051 -3.366 -12.190 1.00 90.00 109 THR A C 1
ATOM 882 O O . THR A 1 109 ? 8.352 -3.156 -13.181 1.00 90.00 109 THR A O 1
ATOM 885 N N . CYS A 1 110 ? 9.443 -2.366 -11.402 1.00 90.69 110 CYS A N 1
ATOM 886 C CA . CYS A 1 110 ? 9.164 -0.972 -11.733 1.00 90.69 110 CYS A CA 1
ATOM 887 C C . CYS A 1 110 ? 10.093 -0.485 -12.859 1.00 90.69 110 CYS A C 1
ATOM 889 O O . CYS A 1 110 ? 11.301 -0.553 -12.659 1.00 90.69 110 CYS A O 1
ATOM 891 N N . PRO A 1 111 ? 9.579 0.079 -13.968 1.00 86.44 111 PRO A N 1
ATOM 892 C CA . PRO A 1 111 ? 10.414 0.546 -15.079 1.00 86.44 111 PRO A CA 1
ATOM 893 C C . PRO A 1 111 ? 11.254 1.794 -14.750 1.00 86.44 111 PRO A C 1
ATOM 895 O O . PRO A 1 111 ? 12.195 2.096 -15.473 1.00 86.44 111 PRO A O 1
ATOM 898 N N . ASP A 1 112 ? 10.927 2.525 -13.677 1.00 88.06 112 ASP A N 1
ATOM 899 C CA . ASP A 1 112 ? 11.675 3.724 -13.271 1.00 88.06 112 ASP A CA 1
ATOM 900 C C . ASP A 1 112 ? 12.841 3.417 -12.320 1.00 88.06 112 ASP A C 1
ATOM 902 O O . ASP A 1 112 ? 13.803 4.181 -12.251 1.00 88.06 112 ASP A O 1
ATOM 906 N N . CYS A 1 113 ? 12.735 2.350 -11.518 1.00 90.44 113 CYS A N 1
ATOM 907 C CA . CYS A 1 113 ? 13.702 2.050 -10.456 1.00 90.44 113 CYS A CA 1
ATOM 908 C C . CYS A 1 113 ? 14.180 0.592 -10.428 1.00 90.44 113 CYS A C 1
ATOM 910 O O . CYS A 1 113 ? 14.825 0.189 -9.457 1.00 90.44 113 CYS A O 1
ATOM 912 N N . ASP A 1 114 ? 13.810 -0.208 -11.430 1.00 87.94 114 ASP A N 1
ATOM 913 C CA . ASP A 1 114 ? 14.210 -1.605 -11.642 1.00 87.94 114 ASP A CA 1
ATOM 914 C C . ASP A 1 114 ? 14.056 -2.504 -10.402 1.00 87.94 114 ASP A C 1
ATOM 916 O O . ASP A 1 114 ? 14.833 -3.425 -10.157 1.00 87.94 114 ASP A O 1
ATOM 920 N N . THR A 1 115 ? 13.058 -2.212 -9.563 1.00 89.25 115 THR A N 1
ATOM 921 C CA . THR A 1 115 ? 12.809 -2.938 -8.309 1.00 89.25 115 THR A CA 1
ATOM 922 C C . THR A 1 115 ? 11.478 -3.678 -8.374 1.00 89.25 115 THR A C 1
ATOM 924 O O . THR A 1 115 ? 10.461 -3.068 -8.715 1.00 89.25 115 THR A O 1
ATOM 927 N N . ASP A 1 116 ? 11.460 -4.940 -7.937 1.00 91.69 116 ASP A N 1
ATOM 928 C CA . ASP A 1 116 ? 10.268 -5.801 -7.802 1.00 91.69 116 ASP A CA 1
ATOM 929 C C . ASP A 1 116 ? 9.349 -5.332 -6.665 1.00 91.69 116 ASP A C 1
ATOM 931 O O . ASP A 1 116 ? 9.231 -5.940 -5.599 1.00 91.69 116 ASP A O 1
ATOM 935 N N . SER A 1 117 ? 8.754 -4.163 -6.862 1.00 94.06 117 SER A N 1
ATOM 936 C CA . SER A 1 117 ? 7.949 -3.461 -5.863 1.00 94.06 117 SER A CA 1
ATOM 937 C C . SER A 1 117 ? 6.788 -2.678 -6.473 1.00 94.06 117 SER A C 1
ATOM 939 O O . SER A 1 117 ? 6.139 -1.907 -5.764 1.00 94.06 117 SER A O 1
ATOM 941 N N . MET A 1 118 ? 6.520 -2.870 -7.770 1.00 93.81 118 MET A N 1
ATOM 942 C CA . MET A 1 118 ? 5.354 -2.313 -8.447 1.00 93.81 118 MET A CA 1
ATOM 943 C C . MET A 1 118 ? 4.162 -3.242 -8.240 1.00 93.81 118 MET A C 1
ATOM 945 O O . MET A 1 118 ? 4.190 -4.394 -8.663 1.00 93.81 118 MET A O 1
ATOM 949 N N . VAL A 1 119 ? 3.103 -2.736 -7.617 1.00 94.19 119 VAL A N 1
ATOM 950 C CA . VAL A 1 119 ? 1.857 -3.478 -7.412 1.00 94.19 119 VAL A CA 1
ATOM 951 C C . VAL A 1 119 ? 0.782 -2.945 -8.344 1.00 94.19 119 VAL A C 1
ATOM 953 O O . VAL A 1 119 ? 0.572 -1.733 -8.420 1.00 94.19 119 VAL A O 1
ATOM 956 N N . LYS A 1 120 ? 0.073 -3.848 -9.023 1.00 91.56 120 LYS A N 1
ATOM 957 C CA . LYS A 1 120 ? -1.141 -3.519 -9.777 1.00 91.56 120 LYS A CA 1
ATOM 958 C C . LYS A 1 120 ? -2.356 -3.583 -8.856 1.00 91.56 120 LYS A C 1
ATOM 960 O O . LYS A 1 120 ? -2.675 -4.641 -8.323 1.00 91.56 120 LYS A O 1
ATOM 965 N N . THR A 1 121 ? -3.040 -2.459 -8.690 1.00 88.25 121 THR A N 1
ATOM 966 C CA . THR A 1 121 ? -4.356 -2.378 -8.043 1.00 88.25 121 THR A CA 1
ATOM 967 C C . THR A 1 121 ? -5.462 -2.348 -9.098 1.00 88.25 121 THR A C 1
ATOM 969 O O . THR A 1 121 ? -5.194 -2.291 -10.299 1.00 88.25 121 THR A O 1
ATOM 972 N N . ASP A 1 122 ? -6.721 -2.310 -8.661 1.00 84.88 122 ASP A N 1
ATOM 973 C CA . ASP A 1 122 ? -7.882 -2.206 -9.558 1.00 84.88 122 ASP A CA 1
ATOM 974 C C . ASP A 1 122 ? -7.921 -0.916 -10.392 1.00 84.88 122 ASP A C 1
ATOM 976 O O . ASP A 1 122 ? -8.680 -0.826 -11.356 1.00 84.88 12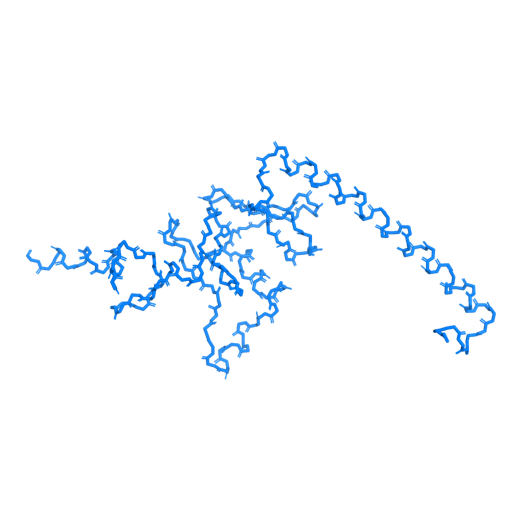2 ASP A O 1
ATOM 980 N N . SER A 1 123 ? -7.139 0.103 -10.024 1.00 86.25 123 SER A N 1
ATOM 981 C CA . SER A 1 123 ? -7.180 1.424 -10.667 1.00 86.25 123 SER A CA 1
ATOM 982 C C . SER A 1 123 ? -5.832 1.938 -11.160 1.00 86.25 123 SER A C 1
ATOM 984 O O . SER A 1 123 ? -5.804 2.829 -12.006 1.00 86.25 123 SER A O 1
ATOM 986 N N . SER A 1 124 ? -4.714 1.412 -10.662 1.00 90.62 124 SER A N 1
ATOM 987 C CA . SER A 1 124 ? -3.390 1.946 -10.985 1.00 90.62 124 SER A CA 1
ATOM 988 C C . SER A 1 124 ? -2.278 0.951 -10.677 1.00 90.62 124 SER A C 1
ATOM 990 O O . SER A 1 124 ? -2.461 0.018 -9.902 1.00 90.62 124 SER A O 1
ATOM 992 N N . TYR A 1 125 ? -1.098 1.214 -11.215 1.00 91.94 125 TYR A N 1
ATOM 993 C CA . TYR A 1 125 ? 0.155 0.636 -10.757 1.00 91.94 125 TYR A CA 1
ATOM 994 C C . TYR A 1 125 ? 0.809 1.590 -9.758 1.00 91.94 125 TYR A C 1
ATOM 996 O O . TYR A 1 125 ? 0.832 2.797 -9.998 1.00 91.94 125 TYR A O 1
ATOM 1004 N N . PHE A 1 126 ? 1.330 1.068 -8.649 1.00 93.50 126 PHE A N 1
ATOM 1005 C CA . PHE A 1 126 ? 2.057 1.859 -7.657 1.00 93.50 126 PHE A CA 1
ATOM 1006 C C . PHE A 1 126 ? 3.348 1.164 -7.233 1.00 93.50 126 PHE A C 1
ATOM 1008 O O . PHE A 1 126 ? 3.332 -0.001 -6.830 1.00 93.50 126 PHE A O 1
ATOM 1015 N N . CYS A 1 127 ? 4.462 1.893 -7.281 1.00 94.44 127 CYS A N 1
ATOM 1016 C CA . CYS A 1 127 ? 5.760 1.396 -6.853 1.00 94.44 127 CYS A CA 1
ATOM 1017 C C . CYS A 1 127 ? 6.045 1.765 -5.396 1.00 94.44 127 CYS A C 1
ATOM 1019 O O . CYS A 1 127 ? 6.243 2.932 -5.060 1.00 94.44 127 CYS A O 1
ATOM 1021 N N . PHE A 1 128 ? 6.175 0.758 -4.531 1.00 94.69 128 PHE A N 1
ATOM 1022 C CA . PHE A 1 128 ? 6.540 0.968 -3.127 1.00 94.69 128 PHE A CA 1
ATOM 1023 C C . PHE A 1 128 ? 7.994 1.422 -2.934 1.00 94.69 128 PHE A C 1
ATOM 1025 O O . PHE A 1 128 ? 8.348 1.869 -1.842 1.00 94.69 128 PHE A O 1
ATOM 1032 N N . CYS A 1 129 ? 8.849 1.324 -3.959 1.00 94.69 129 CYS A N 1
ATOM 1033 C CA . CYS A 1 129 ? 10.235 1.786 -3.884 1.00 94.69 129 CYS A CA 1
ATOM 1034 C C . CYS A 1 129 ? 10.360 3.279 -4.200 1.00 94.69 129 CYS A C 1
ATOM 1036 O O . CYS A 1 129 ? 10.784 4.037 -3.332 1.00 94.69 129 CYS A O 1
ATOM 1038 N N . CYS A 1 130 ? 9.976 3.715 -5.402 1.00 92.56 130 CYS A N 1
ATOM 1039 C CA . CYS A 1 130 ? 10.163 5.099 -5.860 1.00 92.56 130 CYS A CA 1
ATOM 1040 C C . CYS A 1 130 ? 8.920 5.992 -5.733 1.00 92.56 130 CYS A C 1
ATOM 1042 O O . CYS A 1 130 ? 9.040 7.201 -5.897 1.00 92.56 130 CYS A O 1
ATOM 1044 N N . GLY A 1 131 ? 7.743 5.426 -5.450 1.00 91.31 131 GLY A N 1
ATOM 1045 C CA . GLY A 1 131 ? 6.492 6.183 -5.349 1.00 91.31 131 GLY A CA 1
ATOM 1046 C C . GLY A 1 131 ? 5.834 6.510 -6.691 1.00 91.31 131 GLY A C 1
ATOM 1047 O O . GLY A 1 131 ? 4.776 7.140 -6.695 1.00 91.31 131 GLY A O 1
ATOM 1048 N N . THR A 1 132 ? 6.409 6.075 -7.821 1.00 91.56 132 THR A N 1
ATOM 1049 C CA . THR A 1 132 ? 5.782 6.251 -9.137 1.00 91.56 132 THR A CA 1
ATOM 1050 C C . THR A 1 132 ? 4.416 5.573 -9.177 1.00 91.56 132 THR A C 1
ATOM 1052 O O . THR A 1 132 ? 4.243 4.440 -8.711 1.00 91.56 132 THR A O 1
ATOM 1055 N N . LYS A 1 133 ? 3.459 6.273 -9.790 1.00 91.94 133 LYS A N 1
ATOM 1056 C CA . LYS A 1 133 ? 2.106 5.798 -10.037 1.00 91.94 133 LYS A CA 1
ATOM 1057 C C . LYS A 1 133 ? 1.773 5.903 -11.522 1.00 91.94 133 LYS A C 1
ATOM 1059 O O . LYS A 1 133 ? 1.912 6.982 -12.089 1.00 91.94 133 LYS A O 1
ATOM 1064 N N . TYR A 1 134 ? 1.264 4.818 -12.100 1.00 90.81 134 TYR A N 1
ATOM 1065 C CA . TYR A 1 134 ? 0.743 4.791 -13.469 1.00 90.81 134 TYR A CA 1
ATOM 1066 C C . TYR A 1 134 ? -0.729 4.397 -13.485 1.00 90.81 134 TYR A C 1
ATOM 1068 O O . TYR A 1 134 ? -1.184 3.585 -12.677 1.00 90.81 134 TYR A O 1
ATOM 1076 N N . GLN A 1 135 ? -1.484 4.937 -14.427 1.00 90.31 135 GLN A N 1
ATOM 1077 C CA . GLN A 1 135 ? -2.827 4.470 -14.748 1.00 90.31 135 GLN A CA 1
ATOM 1078 C C . GLN A 1 135 ? -2.761 3.129 -15.489 1.00 90.31 135 GLN A C 1
ATOM 1080 O O . GLN A 1 135 ? -1.762 2.787 -16.122 1.00 90.31 135 GLN A O 1
ATOM 1085 N N . LEU A 1 136 ? -3.847 2.353 -15.446 1.00 87.06 136 LEU A N 1
ATOM 1086 C CA . LEU A 1 136 ? -3.871 1.026 -16.077 1.00 87.06 136 LEU A CA 1
ATOM 1087 C C . LEU A 1 136 ? -3.660 1.051 -17.600 1.00 87.06 136 LEU A C 1
ATOM 1089 O O . LEU A 1 136 ? -3.204 0.064 -18.165 1.00 87.06 136 LEU A O 1
ATOM 1093 N N . ASN A 1 137 ? -4.002 2.157 -18.261 1.00 86.00 137 ASN A N 1
ATOM 1094 C CA . ASN A 1 137 ? -3.860 2.350 -19.705 1.00 86.00 137 ASN A CA 1
ATOM 1095 C C . ASN A 1 137 ? -2.500 2.932 -20.125 1.00 86.00 137 ASN A C 1
ATOM 1097 O O . ASN A 1 137 ? -2.245 3.042 -21.321 1.00 86.00 137 ASN A O 1
ATOM 1101 N N . GLU A 1 138 ? -1.657 3.326 -19.170 1.00 86.12 138 GLU A N 1
ATOM 1102 C CA . GLU A 1 138 ? -0.332 3.899 -19.435 1.00 86.12 138 GLU A CA 1
ATOM 1103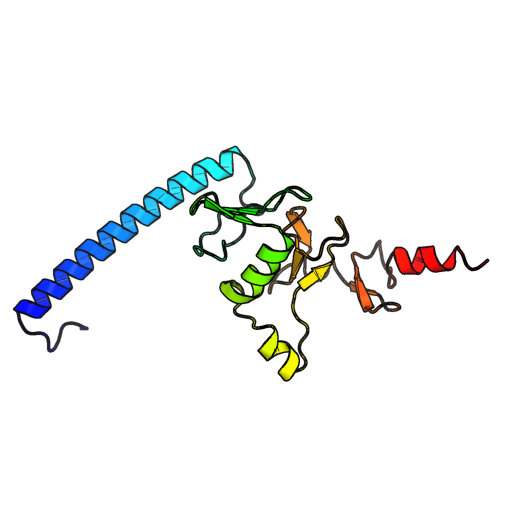 C C . GLU A 1 138 ? 0.752 2.827 -19.567 1.00 86.12 138 GLU A C 1
ATOM 1105 O O . GLU A 1 138 ? 1.839 3.123 -20.043 1.00 86.12 138 GLU A O 1
ATOM 1110 N N . MET A 1 139 ? 0.473 1.581 -19.175 1.00 84.38 139 MET A N 1
ATOM 1111 C CA . MET A 1 139 ? 1.442 0.484 -19.197 1.00 84.38 139 MET A CA 1
ATOM 1112 C C . MET A 1 139 ? 1.054 -0.553 -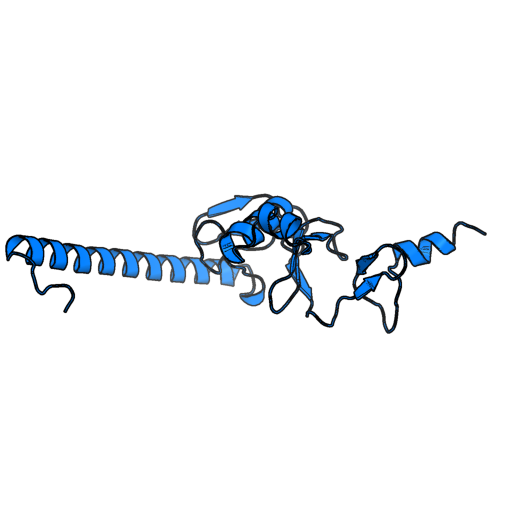20.252 1.00 84.38 139 MET A C 1
ATOM 1114 O O . MET A 1 139 ? -0.119 -0.904 -20.393 1.00 84.38 139 MET A O 1
ATOM 1118 N N . LYS A 1 140 ? 2.046 -1.075 -20.978 1.00 85.00 140 LYS A N 1
ATOM 1119 C CA . LYS A 1 140 ? 1.872 -2.149 -21.966 1.00 85.00 140 LYS A CA 1
ATOM 1120 C C . LYS A 1 140 ? 2.821 -3.302 -21.659 1.00 85.00 140 LYS A C 1
ATOM 1122 O O . LYS A 1 140 ? 3.856 -3.116 -21.028 1.00 85.00 140 LYS A O 1
ATOM 1127 N N . TYR A 1 141 ? 2.476 -4.494 -22.129 1.00 85.94 141 TYR A N 1
ATOM 1128 C CA . TYR A 1 141 ? 3.401 -5.623 -22.139 1.00 85.94 141 TYR A CA 1
ATOM 1129 C C . TYR A 1 141 ? 4.239 -5.569 -23.416 1.00 85.94 141 TYR A C 1
ATOM 1131 O O . TYR A 1 141 ? 3.709 -5.338 -24.502 1.00 85.94 141 TYR A O 1
ATOM 1139 N N . CYS A 1 142 ? 5.546 -5.766 -23.286 1.00 87.00 142 CYS A N 1
ATOM 1140 C CA . CYS A 1 142 ? 6.468 -5.817 -24.411 1.00 87.00 142 CYS A CA 1
ATOM 1141 C C . CYS A 1 142 ? 6.157 -7.032 -25.293 1.00 87.00 142 CYS A C 1
ATOM 1143 O O . CYS A 1 142 ? 6.200 -8.165 -24.817 1.00 87.00 142 CYS A O 1
ATOM 1145 N N . GLU A 1 143 ? 5.934 -6.828 -26.594 1.00 87.50 143 GLU A N 1
ATOM 1146 C CA . GLU A 1 143 ? 5.640 -7.923 -27.535 1.00 87.50 143 GLU A CA 1
ATOM 1147 C C . GLU A 1 143 ? 6.798 -8.927 -27.687 1.00 87.50 143 GLU A C 1
ATOM 1149 O O . GLU A 1 143 ? 6.597 -10.043 -28.166 1.00 87.50 143 GLU A O 1
ATOM 1154 N N . ARG A 1 144 ? 8.019 -8.548 -27.280 1.00 85.88 144 ARG A N 1
ATOM 1155 C CA . ARG A 1 144 ? 9.221 -9.385 -27.399 1.00 85.88 144 ARG A CA 1
ATOM 1156 C C . ARG A 1 144 ? 9.530 -10.195 -26.142 1.00 85.88 144 ARG A C 1
ATOM 1158 O O . ARG A 1 144 ? 9.768 -11.394 -26.254 1.00 85.88 144 ARG A O 1
ATOM 1165 N N . CYS A 1 145 ? 9.605 -9.551 -24.977 1.00 85.62 145 CYS A N 1
ATOM 1166 C CA . CYS A 1 145 ? 9.980 -10.220 -23.725 1.00 85.62 145 CYS A CA 1
ATOM 1167 C C . CYS A 1 145 ? 8.797 -10.503 -22.795 1.00 85.62 145 CYS A C 1
ATOM 1169 O O . CYS A 1 145 ? 8.957 -11.278 -21.861 1.00 85.62 145 CYS A O 1
ATOM 1171 N N . GLY A 1 146 ? 7.628 -9.903 -23.037 1.00 83.00 146 GLY A N 1
ATOM 1172 C CA . GLY A 1 146 ? 6.461 -10.042 -22.168 1.00 83.00 146 GLY A CA 1
ATOM 1173 C C . GLY A 1 146 ? 6.522 -9.219 -20.880 1.00 83.00 146 GLY A C 1
ATOM 1174 O O . GLY A 1 146 ? 5.578 -9.279 -20.106 1.00 83.00 146 GLY A O 1
ATOM 1175 N N . GLU A 1 147 ? 7.579 -8.435 -20.647 1.00 82.50 147 GLU A N 1
ATOM 1176 C CA . GLU A 1 147 ? 7.682 -7.574 -19.461 1.00 82.50 147 GLU A CA 1
ATOM 1177 C C . GLU A 1 147 ? 6.791 -6.335 -19.572 1.00 82.50 147 GLU A C 1
ATOM 1179 O O . GLU A 1 147 ? 6.592 -5.779 -20.659 1.00 82.50 147 GLU A O 1
ATOM 1184 N N . LEU A 1 148 ? 6.275 -5.884 -18.430 1.00 83.06 148 LEU A N 1
ATOM 1185 C CA . LEU A 1 148 ? 5.480 -4.665 -18.340 1.00 83.06 148 LEU A CA 1
ATOM 1186 C C . LEU A 1 148 ? 6.396 -3.437 -18.453 1.00 83.06 148 LEU A C 1
ATOM 1188 O O . LEU A 1 148 ? 7.359 -3.306 -17.702 1.00 83.06 148 LEU A O 1
ATOM 1192 N N . PHE A 1 149 ? 6.088 -2.511 -19.359 1.00 82.81 149 PHE A N 1
ATOM 1193 C CA . PHE A 1 149 ? 6.877 -1.299 -19.569 1.00 82.81 149 PHE A CA 1
ATOM 1194 C C . PHE A 1 149 ? 5.993 -0.077 -19.838 1.00 82.81 149 PHE A C 1
ATOM 1196 O O . PHE A 1 149 ? 4.826 -0.194 -20.225 1.00 82.81 149 PHE A O 1
ATOM 1203 N N . PHE A 1 150 ? 6.580 1.101 -19.634 1.00 82.75 150 PHE A N 1
ATOM 1204 C CA . PHE A 1 150 ? 5.989 2.371 -20.032 1.00 82.75 150 PHE A CA 1
ATOM 1205 C C . PHE A 1 150 ? 6.363 2.665 -21.499 1.00 82.75 150 PHE A C 1
ATOM 1207 O O . PHE A 1 150 ? 7.556 2.815 -21.790 1.00 82.75 150 PHE A O 1
ATOM 1214 N N . PRO A 1 151 ? 5.399 2.711 -22.437 1.00 80.06 151 PRO A N 1
ATOM 1215 C CA . PRO A 1 151 ? 5.672 3.000 -23.836 1.00 80.06 151 PRO A CA 1
ATOM 1216 C C . PRO A 1 151 ? 6.002 4.482 -24.030 1.00 80.06 151 PRO A C 1
ATOM 1218 O O . PRO A 1 151 ? 5.330 5.359 -23.487 1.00 80.06 151 PRO A O 1
ATOM 1221 N N . ILE A 1 152 ? 7.020 4.765 -24.842 1.00 78.12 152 ILE A N 1
ATOM 1222 C CA . ILE A 1 152 ? 7.254 6.110 -25.367 1.00 78.12 152 ILE A CA 1
ATOM 1223 C C . ILE A 1 152 ? 6.478 6.181 -26.688 1.00 78.12 152 ILE A C 1
ATOM 1225 O O . ILE A 1 152 ? 6.706 5.381 -27.589 1.00 78.12 152 ILE A O 1
ATOM 1229 N N . ASP A 1 153 ? 5.500 7.083 -26.778 1.00 77.88 153 ASP A N 1
ATOM 1230 C CA . ASP A 1 153 ? 4.557 7.167 -27.903 1.00 77.88 153 ASP A CA 1
ATOM 1231 C C . ASP A 1 153 ? 3.803 5.838 -28.169 1.00 77.88 153 ASP A C 1
ATOM 1233 O O . ASP A 1 153 ? 3.102 5.318 -27.295 1.00 77.88 153 ASP A O 1
ATOM 1237 N N . ASP A 1 154 ? 3.925 5.287 -29.379 1.00 77.31 154 ASP A N 1
ATOM 1238 C CA . ASP A 1 154 ? 3.252 4.063 -29.831 1.00 77.31 154 ASP A CA 1
ATOM 1239 C C . ASP A 1 154 ? 4.162 2.825 -29.770 1.00 77.31 154 ASP A C 1
ATOM 1241 O O . ASP A 1 154 ? 3.917 1.836 -30.461 1.00 77.31 154 ASP A O 1
ATOM 1245 N N . ASP A 1 155 ? 5.198 2.846 -28.931 1.00 82.25 155 ASP A N 1
ATOM 1246 C CA . ASP A 1 155 ? 6.096 1.704 -28.788 1.00 82.25 155 ASP A CA 1
ATOM 1247 C C . ASP A 1 155 ? 5.357 0.437 -28.316 1.00 82.25 155 ASP A C 1
ATOM 1249 O O . ASP A 1 155 ? 4.503 0.451 -27.419 1.00 82.25 155 ASP A O 1
ATOM 1253 N N . PHE A 1 156 ? 5.728 -0.689 -28.930 1.00 85.25 156 PHE A N 1
ATOM 1254 C CA . PHE A 1 156 ? 5.246 -2.040 -28.605 1.00 85.25 156 PHE A CA 1
ATOM 1255 C C . PHE A 1 156 ? 6.322 -2.899 -27.921 1.00 85.25 156 PHE A C 1
ATOM 1257 O O . PHE A 1 156 ? 6.059 -4.021 -27.485 1.00 85.25 156 PHE A O 1
ATOM 1264 N N . ILE A 1 157 ? 7.552 -2.387 -27.831 1.00 84.75 157 ILE A N 1
ATOM 1265 C CA . ILE A 1 157 ? 8.731 -3.107 -27.347 1.00 84.75 157 ILE A CA 1
ATOM 1266 C C . ILE A 1 157 ? 9.428 -2.248 -26.286 1.00 84.75 157 ILE A C 1
ATOM 1268 O O . ILE A 1 157 ? 9.580 -1.045 -26.469 1.00 84.75 157 ILE A O 1
ATOM 1272 N N . CYS A 1 158 ? 9.870 -2.860 -25.184 1.00 85.31 158 CYS A N 1
ATOM 1273 C CA . CYS A 1 158 ? 10.582 -2.149 -24.123 1.00 85.31 158 CYS A CA 1
ATOM 1274 C C . CYS A 1 158 ? 11.975 -1.675 -24.568 1.00 85.31 158 CYS A C 1
ATOM 1276 O O . CYS A 1 158 ? 12.587 -2.240 -25.481 1.00 85.31 158 CYS A O 1
ATOM 1278 N N . LYS A 1 159 ? 12.504 -0.667 -23.869 1.00 81.38 159 LYS A N 1
ATOM 1279 C CA . LYS A 1 159 ? 13.814 -0.069 -24.155 1.00 81.38 159 LYS A CA 1
ATOM 1280 C C . LYS A 1 159 ? 14.945 -1.099 -24.211 1.00 81.38 159 LYS A C 1
ATOM 1282 O O . LYS A 1 159 ? 15.709 -1.090 -25.168 1.00 81.38 159 LYS A O 1
ATOM 1287 N N . ASP A 1 160 ? 14.988 -2.046 -23.279 1.00 83.00 160 ASP A N 1
ATOM 1288 C CA . ASP A 1 160 ? 16.025 -3.088 -23.260 1.00 83.00 160 ASP A CA 1
ATOM 1289 C C . ASP A 1 160 ? 15.987 -3.971 -24.512 1.00 83.00 160 ASP A C 1
ATOM 1291 O O . ASP A 1 160 ? 17.016 -4.327 -25.089 1.00 83.00 160 ASP A O 1
ATOM 1295 N N . CYS A 1 161 ? 14.781 -4.303 -24.976 1.00 85.00 161 CYS A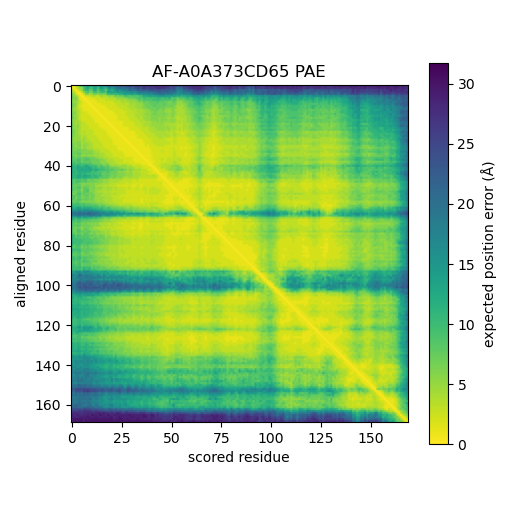 N 1
ATOM 1296 C CA . CYS A 1 161 ? 14.589 -5.081 -26.192 1.00 85.00 161 CYS A CA 1
ATOM 1297 C C . CYS A 1 161 ? 14.901 -4.283 -27.466 1.00 85.00 161 CYS A C 1
ATOM 1299 O O . CYS A 1 161 ? 15.283 -4.903 -28.465 1.00 85.00 161 CYS A O 1
ATOM 1301 N N . MET A 1 162 ? 14.739 -2.956 -27.447 1.00 82.06 162 MET A N 1
ATOM 1302 C CA . MET A 1 162 ? 15.165 -2.062 -28.529 1.00 82.06 162 MET A CA 1
ATOM 1303 C C . MET A 1 162 ? 16.693 -1.933 -28.568 1.00 82.06 162 MET A C 1
ATOM 1305 O O . MET A 1 162 ? 17.300 -2.170 -29.613 1.00 82.06 162 MET A O 1
ATOM 1309 N N . ASP A 1 163 ? 17.323 -1.661 -27.426 1.00 80.56 163 ASP A N 1
ATOM 1310 C CA . ASP A 1 163 ? 18.776 -1.496 -27.297 1.00 80.56 163 ASP A CA 1
ATOM 1311 C C . ASP A 1 163 ? 19.524 -2.806 -27.599 1.00 80.56 163 ASP A C 1
ATOM 1313 O O . ASP A 1 163 ? 20.583 -2.802 -28.233 1.00 80.56 163 ASP A O 1
ATOM 1317 N N . GLY A 1 164 ? 18.933 -3.955 -27.259 1.00 68.25 164 GLY A N 1
ATOM 1318 C CA . GLY A 1 164 ? 19.445 -5.275 -27.626 1.00 68.25 164 GLY A CA 1
ATOM 1319 C C . GLY A 1 164 ? 19.543 -5.527 -29.139 1.00 68.25 164 GLY A C 1
ATOM 1320 O O . GLY A 1 164 ? 20.303 -6.402 -29.542 1.00 68.25 164 GLY A O 1
ATOM 1321 N N . GLN A 1 165 ? 18.836 -4.769 -29.993 1.00 55.56 165 GLN A N 1
ATOM 1322 C CA . GLN A 1 165 ? 19.010 -4.846 -31.455 1.00 55.56 165 GLN A CA 1
ATOM 1323 C C . GLN A 1 165 ? 20.238 -4.077 -31.965 1.00 55.56 165 GLN A C 1
ATOM 1325 O O . GLN A 1 165 ? 20.697 -4.317 -33.082 1.00 55.56 165 GLN A O 1
ATOM 1330 N N . ILE A 1 166 ? 20.779 -3.149 -31.173 1.00 53.66 166 ILE A N 1
ATOM 1331 C CA . ILE A 1 166 ? 21.888 -2.280 -31.589 1.00 53.66 166 ILE A CA 1
ATOM 1332 C C . ILE A 1 166 ? 23.239 -3.014 -31.477 1.00 53.66 166 ILE A C 1
ATOM 1334 O O . ILE A 1 166 ? 24.164 -2.697 -32.221 1.00 53.66 166 ILE A O 1
ATOM 1338 N N . ASN A 1 167 ? 23.337 -4.047 -30.632 1.00 46.47 167 ASN A N 1
ATOM 1339 C CA . ASN A 1 167 ? 24.567 -4.820 -30.400 1.00 46.47 167 ASN A CA 1
ATOM 1340 C C . ASN A 1 167 ? 24.732 -6.075 -31.286 1.00 46.47 167 ASN A C 1
ATOM 1342 O O . ASN A 1 167 ? 25.713 -6.798 -31.125 1.00 46.47 167 ASN A O 1
ATOM 1346 N N . GLU A 1 168 ? 23.816 -6.337 -32.225 1.00 44.66 168 GLU A N 1
ATOM 1347 C CA . GLU A 1 168 ? 23.924 -7.436 -33.208 1.00 44.66 168 GLU A CA 1
ATOM 1348 C C . GLU A 1 168 ? 24.294 -6.945 -34.628 1.00 44.66 168 GLU A C 1
ATOM 1350 O O . GLU A 1 168 ? 23.966 -7.596 -35.623 1.00 44.66 168 GLU A O 1
ATOM 1355 N N . ARG A 1 169 ? 24.986 -5.801 -34.748 1.00 39.97 169 ARG A N 1
ATOM 1356 C CA . ARG A 1 169 ? 25.539 -5.298 -36.020 1.00 39.97 169 ARG A CA 1
ATOM 1357 C C . ARG A 1 169 ? 27.057 -5.214 -36.024 1.00 39.97 169 ARG A C 1
ATOM 1359 O O . ARG A 1 169 ? 27.618 -4.616 -35.083 1.00 39.97 169 ARG A O 1
#

Sequence (169 aa):
MLSDGLTEREKEYYKRLQIETKKLKNHHDDAVKLAISRALNITLQEYLMECPECGEMLLRYGDGNTQCECYYCGYSEKPANVAKKYIEKVLHISEYEVGNHGGEFPLFTCPDCDTDSMVKTDSSYFCFCCGTKYQLNEMKYCERCGELFFPIDDDFICKDCMDGQINER

Mean predicted aligned error: 7.76 Å